Protein AF-A0A9P8EVG6-F1 (afdb_monomer)

Sequence (106 aa):
MTFIFTSYFERFPDFDHQPRQSIRIEFNRLAKAQNELDVKPRNTVDECRKILRYTHVNLVDLMDARRDENTKVKKFKTYKELRDYSHKTKKFYPLDDAKGELSRSL

Structure (mmCIF, N/CA/C/O backbone):
data_AF-A0A9P8EVG6-F1
#
_entry.id   AF-A0A9P8EVG6-F1
#
loop_
_atom_site.group_PDB
_atom_site.id
_atom_site.type_symbol
_atom_site.label_atom_id
_atom_site.label_alt_id
_atom_site.label_comp_id
_atom_site.label_asym_id
_atom_site.label_entity_id
_atom_site.label_seq_id
_atom_site.pdbx_PDB_ins_code
_atom_site.Cartn_x
_atom_site.Cartn_y
_atom_site.Cartn_z
_atom_site.occupancy
_atom_site.B_iso_or_equiv
_atom_site.auth_seq_id
_atom_site.auth_comp_id
_atom_site.auth_asym_id
_atom_site.auth_atom_id
_atom_site.pdbx_PDB_model_num
ATOM 1 N N . MET A 1 1 ? -28.605 -17.394 -15.044 1.00 42.22 1 MET A N 1
ATOM 2 C CA . MET A 1 1 ? -27.667 -17.795 -16.116 1.00 42.22 1 MET A CA 1
ATOM 3 C C . MET A 1 1 ? -26.266 -17.751 -15.539 1.00 42.22 1 MET A C 1
ATOM 5 O O . MET A 1 1 ? -25.822 -16.682 -15.146 1.00 42.22 1 MET A O 1
ATOM 9 N N . THR A 1 2 ? -25.624 -18.903 -15.383 1.00 48.09 2 THR A N 1
ATOM 10 C CA . THR A 1 2 ? -24.260 -19.022 -14.852 1.00 48.09 2 THR A CA 1
ATOM 11 C C . THR A 1 2 ? -23.286 -18.816 -16.008 1.00 48.09 2 THR A C 1
ATOM 13 O O . THR A 1 2 ? -23.265 -19.617 -16.939 1.00 48.09 2 THR A O 1
ATOM 16 N N . PHE A 1 3 ? -22.519 -17.726 -15.991 1.00 53.97 3 PHE A N 1
ATOM 17 C CA . PHE A 1 3 ? -21.437 -17.522 -16.953 1.00 53.97 3 PHE A CA 1
ATOM 18 C C . PHE A 1 3 ? -20.284 -18.454 -16.572 1.00 53.97 3 PHE A C 1
ATOM 20 O O . PHE A 1 3 ? -19.632 -18.254 -15.549 1.00 53.97 3 PHE A O 1
ATOM 27 N N . ILE A 1 4 ? -20.067 -19.509 -17.360 1.00 53.84 4 ILE A N 1
ATOM 28 C CA . ILE A 1 4 ? -18.866 -20.336 -17.236 1.00 53.84 4 ILE A CA 1
ATOM 29 C C . ILE A 1 4 ? -17.746 -19.572 -17.928 1.00 53.84 4 ILE A C 1
ATOM 31 O O . ILE A 1 4 ? -17.684 -19.523 -19.154 1.00 53.84 4 ILE A O 1
ATOM 35 N N . PHE A 1 5 ? -16.888 -18.952 -17.126 1.00 55.09 5 PHE A N 1
ATOM 36 C CA . PHE A 1 5 ? -15.671 -18.339 -17.628 1.00 55.09 5 PHE A CA 1
ATOM 37 C C . PHE A 1 5 ? -14.670 -19.438 -17.985 1.00 55.09 5 PHE A C 1
ATOM 39 O O . PHE A 1 5 ? -14.315 -20.266 -17.145 1.00 55.09 5 PHE A O 1
ATOM 46 N N . THR A 1 6 ? -14.222 -19.451 -19.237 1.00 66.06 6 THR A N 1
ATOM 47 C CA . THR A 1 6 ? -13.256 -20.431 -19.754 1.00 66.06 6 THR A CA 1
ATOM 48 C C . THR A 1 6 ? -11.835 -20.156 -19.260 1.00 66.06 6 THR A C 1
ATOM 50 O O . THR A 1 6 ? -10.970 -21.030 -19.291 1.00 66.06 6 THR A O 1
ATOM 53 N N . SER A 1 7 ? -11.599 -18.945 -18.750 1.00 67.25 7 SER A N 1
ATOM 54 C CA . SER A 1 7 ? -10.319 -18.477 -18.232 1.00 67.25 7 SER A CA 1
ATOM 55 C C . SER A 1 7 ? -10.530 -17.564 -17.025 1.00 67.25 7 SER A C 1
ATOM 57 O O . SER A 1 7 ? -11.449 -16.748 -16.991 1.00 67.25 7 SER A O 1
ATOM 59 N N . TYR A 1 8 ? -9.639 -17.660 -16.032 1.00 73.25 8 TYR A N 1
ATOM 60 C CA . TYR A 1 8 ? -9.639 -16.799 -14.841 1.00 73.25 8 TYR A CA 1
ATOM 61 C C . TYR A 1 8 ? -9.709 -15.302 -15.192 1.00 73.25 8 TYR A C 1
ATOM 63 O O . TYR A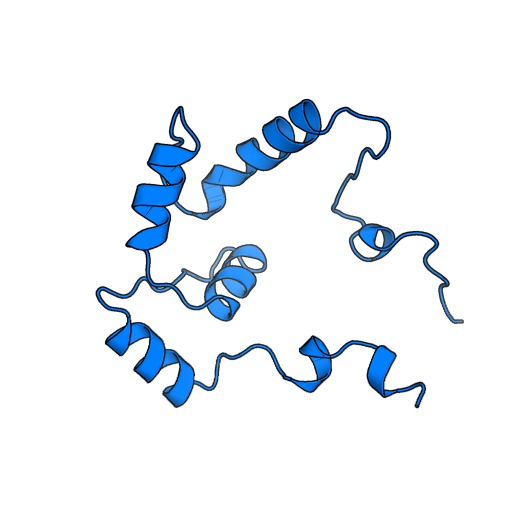 1 8 ? -10.392 -14.543 -14.506 1.00 73.25 8 TYR A O 1
ATOM 71 N N . PHE A 1 9 ? -9.044 -14.896 -16.277 1.00 68.94 9 PHE A N 1
ATOM 72 C CA . PHE A 1 9 ? -8.916 -13.497 -16.681 1.00 68.94 9 PHE A CA 1
ATOM 73 C C . PHE A 1 9 ? -10.184 -12.903 -17.301 1.00 68.94 9 PHE A C 1
ATOM 75 O O . PHE A 1 9 ? -10.326 -11.688 -17.300 1.00 68.94 9 PHE A O 1
ATOM 82 N N . GLU A 1 10 ? -11.145 -13.718 -17.743 1.00 69.94 10 GLU A N 1
ATOM 83 C CA . GLU A 1 10 ? -12.426 -13.213 -18.270 1.00 69.94 10 GLU A CA 1
ATOM 84 C C . GLU A 1 10 ? -13.283 -12.524 -17.192 1.00 69.94 10 GLU A C 1
ATOM 86 O O . GLU A 1 10 ? -14.191 -11.761 -17.508 1.00 69.94 10 GLU A O 1
ATOM 91 N N . ARG A 1 11 ? -12.963 -12.740 -15.909 1.00 74.75 11 ARG A N 1
ATOM 92 C CA . ARG A 1 11 ? -13.562 -12.014 -14.777 1.00 74.75 11 ARG A CA 1
ATOM 93 C C . ARG A 1 11 ? -13.100 -10.558 -14.676 1.00 74.75 11 ARG A C 1
ATOM 95 O O . ARG A 1 11 ? -13.667 -9.797 -13.899 1.00 74.75 11 ARG A O 1
ATOM 102 N N . PHE A 1 12 ? -12.068 -10.184 -15.427 1.00 71.25 12 PHE A N 1
ATOM 103 C CA . PHE A 1 12 ? -11.455 -8.862 -15.414 1.00 71.25 12 PHE A CA 1
ATOM 104 C C . PHE A 1 12 ? -11.411 -8.338 -16.854 1.00 71.25 12 PHE A C 1
ATOM 106 O O . PHE A 1 12 ? -10.355 -8.377 -17.479 1.00 71.25 12 PHE A O 1
ATOM 113 N N . PRO A 1 13 ? -12.547 -7.886 -17.413 1.00 67.19 13 PRO A N 1
ATOM 114 C CA . PRO A 1 13 ? -12.642 -7.512 -18.827 1.00 67.19 13 PRO A CA 1
ATOM 115 C C . PRO A 1 13 ? -11.714 -6.350 -19.211 1.00 67.19 13 PRO A C 1
ATOM 117 O O . PRO A 1 13 ? -11.262 -6.283 -20.349 1.00 67.19 13 PRO A O 1
ATOM 120 N N . ASP A 1 14 ? -11.368 -5.488 -18.254 1.00 69.44 14 ASP A N 1
ATOM 121 C CA . ASP A 1 14 ? -10.412 -4.391 -18.452 1.00 69.44 14 ASP A CA 1
ATOM 122 C C . ASP A 1 14 ? -8.948 -4.873 -18.507 1.00 69.44 14 ASP A C 1
ATOM 124 O O . ASP A 1 14 ? -8.037 -4.122 -18.861 1.00 69.44 14 ASP A O 1
ATOM 128 N N . PHE A 1 15 ? -8.691 -6.133 -18.145 1.00 68.94 15 PHE A N 1
ATOM 129 C CA . PHE A 1 15 ? -7.369 -6.738 -18.190 1.00 68.94 15 PHE A CA 1
ATOM 130 C C . PHE A 1 15 ? -7.148 -7.440 -19.536 1.00 68.94 15 PHE A C 1
ATOM 132 O O . PHE A 1 15 ? -7.433 -8.627 -19.689 1.00 68.94 15 PHE A O 1
ATOM 139 N N . ASP A 1 16 ? -6.586 -6.707 -20.505 1.00 70.50 16 ASP A N 1
ATOM 140 C CA . ASP A 1 16 ? -6.147 -7.268 -21.794 1.00 70.50 16 ASP A CA 1
ATOM 141 C C . ASP A 1 16 ? -4.961 -8.226 -21.583 1.00 70.50 16 ASP A C 1
ATOM 143 O O . ASP A 1 16 ? -3.794 -7.822 -21.512 1.00 70.50 16 ASP A O 1
ATOM 147 N N . HIS A 1 17 ? -5.284 -9.502 -21.384 1.00 69.94 17 HIS A N 1
ATOM 148 C CA . HIS A 1 17 ? -4.330 -10.588 -21.221 1.00 69.94 17 HIS A CA 1
ATOM 149 C C . HIS A 1 17 ? -4.000 -11.195 -22.580 1.00 69.94 17 HIS A C 1
ATOM 151 O O . HIS A 1 17 ? -4.889 -11.696 -23.270 1.00 69.94 17 HIS A O 1
ATOM 157 N N . GLN A 1 18 ? -2.714 -11.232 -22.938 1.00 74.50 18 GLN A N 1
ATOM 158 C CA . GLN A 1 18 ? -2.269 -11.760 -24.222 1.00 74.50 18 GLN A CA 1
ATOM 159 C C . GLN A 1 18 ? -1.507 -13.077 -23.990 1.00 74.50 18 GLN A C 1
ATOM 161 O O . GLN A 1 18 ? -0.277 -13.112 -24.032 1.00 74.50 18 GLN A O 1
ATOM 166 N N . PRO A 1 19 ? -2.215 -14.213 -23.798 1.00 69.44 19 PRO A N 1
ATOM 167 C CA . PRO A 1 19 ? -1.624 -15.488 -23.364 1.00 69.44 19 PRO A CA 1
ATOM 168 C C . PRO A 1 19 ? -0.613 -16.084 -24.352 1.00 69.44 19 PRO A C 1
ATOM 170 O O . PRO A 1 19 ? 0.112 -17.017 -24.019 1.00 69.44 19 PRO A O 1
ATOM 173 N N . ARG A 1 20 ? -0.588 -15.580 -25.590 1.00 78.44 20 ARG A N 1
ATOM 174 C CA . ARG A 1 20 ? 0.335 -16.009 -26.650 1.00 78.44 20 ARG A CA 1
ATOM 175 C C . ARG A 1 20 ? 1.631 -15.203 -26.681 1.00 78.44 20 ARG A C 1
ATOM 177 O O . ARG A 1 20 ? 2.526 -15.537 -27.453 1.00 78.44 20 ARG A O 1
ATOM 184 N N . GLN A 1 21 ? 1.732 -14.133 -25.897 1.00 77.69 21 GLN A N 1
ATOM 185 C CA . GLN A 1 21 ? 2.941 -13.328 -25.837 1.00 77.69 21 GLN A CA 1
ATOM 186 C C . GLN A 1 21 ? 3.930 -13.881 -24.820 1.00 77.69 21 GLN A C 1
ATOM 188 O O . GLN A 1 21 ? 3.574 -14.535 -23.842 1.00 77.69 21 GLN A O 1
ATOM 193 N N . SER A 1 22 ? 5.215 -13.617 -25.060 1.00 79.81 22 SER A N 1
ATOM 194 C CA . SER A 1 22 ? 6.250 -14.027 -24.116 1.00 79.81 22 SER A CA 1
ATOM 195 C C . SER A 1 22 ? 6.077 -13.310 -22.774 1.00 79.81 22 SER A C 1
ATOM 197 O O . SER A 1 22 ? 5.767 -12.117 -22.727 1.00 79.81 22 SER A O 1
ATOM 199 N N . ILE A 1 23 ? 6.404 -14.014 -21.689 1.00 74.19 23 ILE A N 1
ATOM 200 C CA . ILE A 1 23 ? 6.397 -13.487 -20.315 1.00 74.19 23 ILE A CA 1
ATOM 201 C C . ILE A 1 23 ? 7.167 -12.161 -20.201 1.00 74.19 23 ILE A C 1
ATOM 203 O O . ILE A 1 23 ? 6.770 -11.284 -19.441 1.00 74.19 23 ILE A O 1
ATOM 207 N N . ARG A 1 24 ? 8.245 -11.971 -20.977 1.00 70.38 24 ARG A N 1
ATOM 208 C CA . ARG A 1 24 ? 9.013 -10.714 -20.995 1.00 70.38 24 ARG A CA 1
ATOM 209 C C . ARG A 1 24 ? 8.205 -9.523 -21.509 1.00 70.38 24 ARG A C 1
ATOM 211 O O . ARG A 1 24 ? 8.353 -8.429 -20.972 1.00 70.38 24 ARG A O 1
ATOM 218 N N . ILE A 1 25 ? 7.380 -9.714 -22.537 1.00 71.56 25 ILE A N 1
ATOM 219 C CA . ILE A 1 25 ? 6.563 -8.626 -23.088 1.00 71.56 25 ILE A CA 1
ATOM 220 C C . ILE A 1 25 ? 5.434 -8.276 -22.119 1.00 71.56 25 ILE A C 1
ATOM 222 O O . ILE A 1 25 ? 5.255 -7.098 -21.813 1.00 71.56 25 ILE A O 1
ATOM 226 N N . GLU A 1 26 ? 4.767 -9.278 -21.545 1.00 75.06 26 GLU A N 1
ATOM 227 C CA . GLU A 1 26 ? 3.758 -9.052 -20.502 1.00 75.06 26 GLU A CA 1
ATOM 228 C C . GLU A 1 26 ? 4.354 -8.355 -19.273 1.00 75.06 26 GLU A C 1
ATOM 230 O O . GLU A 1 26 ? 3.782 -7.399 -18.755 1.00 75.06 26 GLU A O 1
ATOM 235 N N . PHE A 1 27 ? 5.560 -8.745 -18.851 1.00 73.94 27 PHE A N 1
ATOM 236 C CA . PHE A 1 27 ? 6.260 -8.087 -17.750 1.00 73.94 27 PHE A CA 1
ATOM 237 C C . PHE A 1 27 ? 6.553 -6.608 -18.048 1.00 73.94 27 PHE A C 1
ATOM 239 O O . PHE A 1 27 ? 6.317 -5.750 -17.201 1.00 73.94 27 PHE A O 1
ATOM 246 N N . ASN A 1 28 ? 7.006 -6.285 -19.263 1.00 68.50 28 ASN A N 1
ATOM 247 C CA . ASN A 1 28 ? 7.240 -4.901 -19.683 1.00 68.50 28 ASN A CA 1
ATOM 248 C C . ASN A 1 28 ? 5.940 -4.088 -19.784 1.00 68.50 28 ASN A C 1
ATOM 250 O O . ASN A 1 28 ? 5.937 -2.895 -19.476 1.00 68.50 28 ASN A O 1
ATOM 254 N N . ARG A 1 29 ? 4.830 -4.717 -20.192 1.00 70.19 29 ARG A N 1
ATOM 255 C CA . ARG A 1 29 ? 3.500 -4.093 -20.201 1.00 70.19 29 ARG A CA 1
ATOM 256 C C . ARG A 1 29 ? 3.056 -3.754 -18.780 1.00 70.19 29 ARG A C 1
ATOM 258 O O . ARG A 1 29 ? 2.688 -2.613 -18.520 1.00 70.19 29 ARG A O 1
ATOM 265 N N . LEU A 1 30 ? 3.166 -4.707 -17.854 1.00 65.88 30 LEU A N 1
ATOM 266 C CA . LEU A 1 30 ? 2.824 -4.515 -16.442 1.00 65.88 30 LEU A CA 1
ATOM 267 C C . LEU A 1 30 ? 3.734 -3.489 -15.754 1.00 65.88 30 LEU A C 1
ATOM 269 O O . LEU A 1 30 ? 3.271 -2.727 -14.909 1.00 65.88 30 LEU A O 1
ATOM 273 N N . ALA A 1 31 ? 5.007 -3.403 -16.147 1.00 64.56 31 ALA A N 1
ATOM 274 C CA . ALA A 1 31 ? 5.932 -2.399 -15.628 1.00 64.56 31 ALA A CA 1
ATOM 275 C C . ALA A 1 31 ? 5.480 -0.953 -15.918 1.00 64.56 31 ALA A C 1
ATOM 277 O O . ALA A 1 31 ? 5.812 -0.057 -15.146 1.00 64.56 31 ALA A O 1
ATOM 278 N N . LYS A 1 32 ? 4.667 -0.706 -16.959 1.00 62.75 32 LYS A N 1
ATOM 279 C CA . LYS A 1 32 ? 4.092 0.627 -17.229 1.00 62.75 32 LYS A CA 1
ATOM 280 C C . LYS A 1 32 ? 3.055 1.075 -16.189 1.00 62.75 32 LYS A C 1
ATOM 282 O O . LYS A 1 32 ? 2.815 2.271 -16.074 1.00 62.75 32 LYS A O 1
ATOM 287 N N . ALA A 1 33 ? 2.496 0.163 -15.389 1.00 60.44 33 ALA A N 1
ATOM 288 C CA . ALA A 1 33 ? 1.573 0.495 -14.297 1.00 60.44 33 ALA A CA 1
ATOM 289 C C . ALA A 1 33 ? 2.278 1.056 -13.039 1.00 60.44 33 ALA A C 1
ATOM 291 O O . ALA A 1 33 ? 1.632 1.346 -12.036 1.00 60.44 33 ALA A O 1
ATOM 292 N N . GLN A 1 34 ? 3.606 1.240 -13.072 1.00 55.75 34 GLN A N 1
ATOM 293 C CA . GLN A 1 34 ? 4.414 1.741 -11.948 1.00 55.75 34 GLN A CA 1
ATOM 294 C C . GLN A 1 34 ? 3.998 3.123 -11.406 1.00 55.75 34 GLN A C 1
ATOM 296 O O . GLN A 1 34 ? 4.357 3.449 -10.273 1.00 55.75 34 GLN A O 1
ATOM 301 N N . ASN A 1 35 ? 3.219 3.909 -12.156 1.00 55.38 35 ASN A N 1
ATOM 302 C CA . ASN A 1 35 ? 2.750 5.232 -11.727 1.00 55.38 35 ASN A CA 1
ATOM 303 C C . ASN A 1 35 ? 1.837 5.197 -10.487 1.00 55.38 35 ASN A C 1
ATOM 305 O O . ASN A 1 35 ? 1.726 6.199 -9.789 1.00 55.38 35 ASN A O 1
ATOM 309 N N . GLU A 1 36 ? 1.234 4.054 -10.162 1.00 58.69 36 GLU A N 1
ATOM 310 C CA . GLU A 1 36 ? 0.277 3.928 -9.052 1.00 58.69 36 GLU A CA 1
ATOM 311 C C . GLU A 1 36 ? 0.914 4.011 -7.649 1.00 58.69 36 GLU A C 1
ATOM 313 O O . GLU A 1 36 ? 0.211 4.201 -6.660 1.00 58.69 36 GLU A O 1
ATOM 318 N N . LEU A 1 37 ? 2.239 3.850 -7.525 1.00 56.12 37 LEU A N 1
ATOM 319 C CA . LEU A 1 37 ? 2.910 3.736 -6.219 1.00 56.12 37 LEU A CA 1
ATOM 320 C C . LEU A 1 37 ? 3.779 4.937 -5.825 1.00 56.12 37 LEU A C 1
ATOM 322 O O . LEU A 1 37 ? 4.299 4.957 -4.700 1.00 56.12 37 LEU A O 1
ATOM 326 N N . ASP A 1 38 ? 3.956 5.910 -6.724 1.00 61.84 38 ASP A N 1
ATOM 327 C CA . ASP A 1 38 ? 4.947 6.988 -6.582 1.00 61.84 38 ASP A CA 1
ATOM 328 C C . ASP A 1 38 ? 6.329 6.431 -6.168 1.00 61.84 38 ASP A C 1
ATOM 330 O O . ASP A 1 38 ? 6.985 6.867 -5.219 1.00 61.84 38 ASP A O 1
ATOM 334 N N . VAL A 1 39 ? 6.744 5.348 -6.832 1.00 57.06 39 VAL A N 1
ATOM 335 C CA . VAL A 1 39 ? 8.058 4.726 -6.649 1.00 57.06 39 VAL A CA 1
ATOM 336 C C . VAL A 1 39 ? 8.808 4.857 -7.961 1.00 57.06 39 VAL A C 1
ATOM 338 O O . VAL A 1 39 ? 8.381 4.319 -8.979 1.00 57.06 39 VAL A O 1
ATOM 341 N N . LYS A 1 40 ? 9.950 5.554 -7.934 1.00 60.97 40 LYS A N 1
ATOM 342 C CA . LYS A 1 40 ? 10.819 5.701 -9.107 1.00 60.97 40 LYS A CA 1
ATOM 343 C C . LYS A 1 40 ? 11.146 4.313 -9.697 1.00 60.97 40 LYS A C 1
ATOM 345 O O . LYS A 1 40 ? 11.651 3.473 -8.939 1.00 60.97 40 LYS A O 1
ATOM 350 N N . PRO A 1 41 ? 10.915 4.084 -11.007 1.00 56.22 41 PRO A N 1
ATOM 351 C CA . PRO A 1 41 ? 11.311 2.859 -11.694 1.00 56.22 41 PRO A CA 1
ATOM 352 C C . PRO A 1 41 ? 12.783 2.559 -11.433 1.00 56.22 41 PRO A C 1
ATOM 354 O O . PRO A 1 41 ? 13.624 3.463 -11.474 1.00 56.22 41 PRO A O 1
ATOM 357 N N . ARG A 1 42 ? 13.096 1.299 -11.137 1.00 62.72 42 ARG A N 1
ATOM 358 C CA . ARG A 1 42 ? 14.467 0.852 -10.887 1.00 62.72 42 ARG A CA 1
ATOM 359 C C . ARG A 1 42 ? 14.910 -0.144 -11.935 1.00 62.72 42 ARG A C 1
ATOM 361 O O . ARG A 1 42 ? 14.100 -0.888 -12.480 1.00 62.72 42 ARG A O 1
ATOM 368 N N . ASN A 1 43 ? 16.208 -0.138 -12.205 1.00 69.94 43 ASN A N 1
ATOM 369 C CA . ASN A 1 43 ? 16.773 -0.813 -13.368 1.00 69.94 43 ASN A CA 1
ATOM 370 C C . ASN A 1 43 ? 16.971 -2.316 -13.126 1.00 69.94 43 ASN A C 1
ATOM 372 O O . ASN A 1 43 ? 17.249 -3.054 -14.068 1.00 69.94 43 ASN A O 1
ATOM 376 N N . THR A 1 44 ? 16.828 -2.784 -11.876 1.00 80.50 44 THR A N 1
ATOM 377 C CA . THR A 1 44 ? 16.992 -4.198 -11.521 1.00 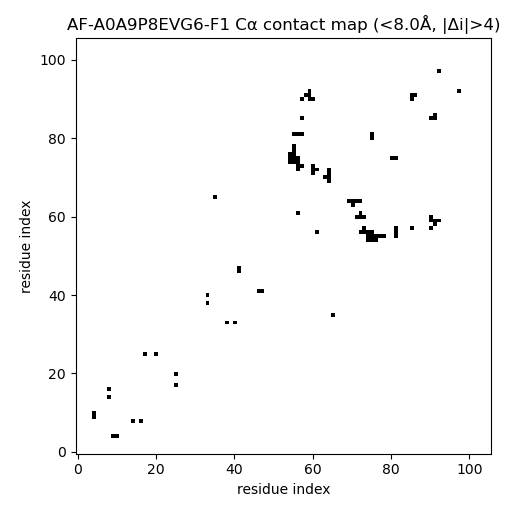80.50 44 THR A CA 1
ATOM 378 C C . THR A 1 44 ? 15.955 -4.687 -10.507 1.00 80.50 44 THR A C 1
A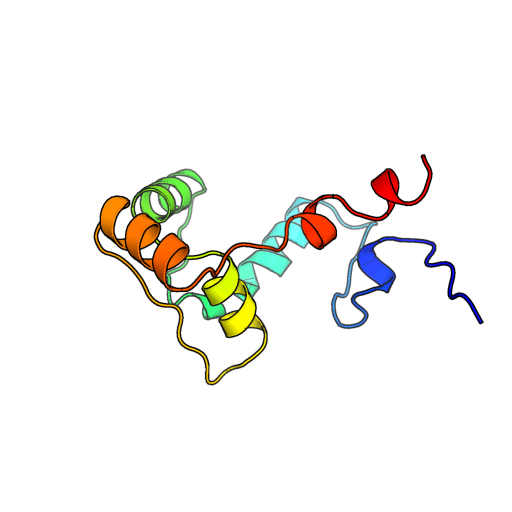TOM 380 O O . THR A 1 44 ? 15.463 -3.950 -9.649 1.00 80.50 44 THR A O 1
ATOM 383 N N . VAL A 1 45 ? 15.659 -5.988 -10.573 1.00 82.12 45 VAL A N 1
ATOM 384 C CA . VAL A 1 45 ? 14.773 -6.682 -9.622 1.00 82.12 45 VAL A CA 1
ATOM 385 C C . VAL A 1 45 ? 15.316 -6.607 -8.191 1.00 82.12 45 VAL A C 1
ATOM 387 O O . VAL A 1 45 ? 14.536 -6.498 -7.244 1.00 82.12 45 VAL A O 1
ATOM 390 N N . ASP A 1 46 ? 16.637 -6.626 -8.017 1.00 83.81 46 ASP A N 1
ATOM 391 C CA . ASP A 1 46 ? 17.268 -6.572 -6.696 1.00 83.81 46 ASP A CA 1
ATOM 392 C C . ASP A 1 46 ? 17.080 -5.214 -6.020 1.00 83.81 46 ASP A C 1
ATOM 394 O O . ASP A 1 46 ? 16.786 -5.149 -4.822 1.00 83.81 46 ASP A O 1
ATOM 398 N N . GLU A 1 47 ? 17.157 -4.128 -6.789 1.00 81.25 47 GLU A N 1
ATOM 399 C CA . GLU A 1 47 ? 16.858 -2.790 -6.289 1.00 81.25 47 GLU A CA 1
ATOM 400 C C . GLU A 1 47 ? 15.386 -2.654 -5.870 1.00 81.25 47 GLU A C 1
ATOM 402 O O . GLU A 1 47 ? 15.101 -2.123 -4.791 1.00 81.25 47 GLU A O 1
ATOM 407 N N . CYS A 1 48 ? 14.451 -3.188 -6.664 1.00 80.62 48 CYS A N 1
ATOM 408 C CA . CYS A 1 48 ? 13.033 -3.247 -6.301 1.00 80.62 48 CYS A CA 1
ATOM 409 C C . CYS A 1 48 ? 12.819 -4.052 -5.015 1.00 80.62 48 CYS A C 1
ATOM 411 O O . CYS A 1 48 ? 12.157 -3.582 -4.087 1.00 80.62 48 CYS A O 1
ATOM 413 N N . ARG A 1 49 ? 13.432 -5.241 -4.915 1.00 83.88 49 ARG A N 1
ATOM 414 C CA . ARG A 1 49 ? 13.331 -6.102 -3.730 1.00 83.88 49 ARG A CA 1
ATOM 415 C C . ARG A 1 49 ? 13.834 -5.377 -2.484 1.00 83.88 49 ARG A C 1
ATOM 417 O O . ARG A 1 49 ? 13.219 -5.499 -1.429 1.00 83.88 49 ARG A O 1
ATOM 424 N N . LYS A 1 50 ? 14.918 -4.601 -2.597 1.00 86.81 50 LYS A N 1
ATOM 425 C CA . LYS A 1 50 ? 15.458 -3.813 -1.483 1.00 86.81 50 LYS A CA 1
ATOM 426 C C . LYS A 1 50 ? 14.452 -2.775 -0.985 1.00 86.81 50 LYS A C 1
ATOM 428 O O . LYS A 1 50 ? 14.250 -2.706 0.217 1.00 86.81 50 LYS A O 1
ATOM 433 N N . ILE A 1 51 ? 13.780 -2.023 -1.860 1.00 85.25 51 ILE A N 1
ATOM 434 C CA . ILE A 1 51 ? 12.747 -1.057 -1.431 1.00 85.25 51 ILE A CA 1
ATOM 435 C C . ILE A 1 51 ? 11.560 -1.760 -0.783 1.00 85.25 51 ILE A C 1
ATOM 437 O O . ILE A 1 51 ? 11.106 -1.350 0.287 1.00 85.25 51 ILE A O 1
ATOM 441 N N . LEU A 1 52 ? 11.042 -2.799 -1.445 1.00 84.88 52 LEU A N 1
ATOM 442 C CA . LEU A 1 52 ? 9.828 -3.484 -1.008 1.00 84.88 52 LEU A CA 1
ATOM 443 C C . LEU A 1 52 ? 10.013 -4.091 0.383 1.00 84.88 52 LEU A C 1
ATOM 445 O O . LEU A 1 52 ? 9.107 -4.000 1.202 1.00 84.88 52 LEU A O 1
ATOM 449 N N . ARG A 1 53 ? 11.213 -4.604 0.697 1.00 84.44 53 ARG A N 1
ATOM 450 C CA . ARG A 1 53 ? 11.554 -5.094 2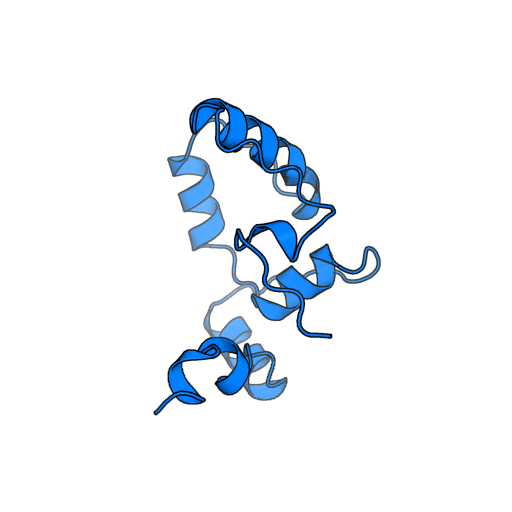.044 1.00 84.44 53 ARG A CA 1
ATOM 451 C C . ARG A 1 53 ? 11.371 -4.049 3.149 1.00 84.44 53 ARG A C 1
ATOM 453 O O . ARG A 1 53 ? 11.102 -4.436 4.278 1.00 84.44 53 ARG A O 1
ATOM 460 N N . TYR A 1 54 ? 11.535 -2.760 2.851 1.00 84.62 54 TYR A N 1
ATOM 461 C CA . TYR A 1 54 ? 11.418 -1.675 3.836 1.00 84.62 54 TYR A CA 1
ATOM 462 C C . TYR A 1 54 ? 10.104 -0.892 3.722 1.00 84.62 54 TYR A C 1
ATOM 464 O O . TYR A 1 54 ? 9.884 0.058 4.472 1.00 84.62 54 TYR A O 1
ATOM 472 N N . THR A 1 55 ? 9.227 -1.277 2.795 1.00 89.19 55 THR A N 1
ATOM 473 C CA . THR A 1 55 ? 7.939 -0.622 2.579 1.00 89.19 55 THR A CA 1
ATOM 474 C C . THR A 1 55 ? 6.861 -1.385 3.332 1.00 89.19 55 THR A C 1
ATOM 476 O O . THR A 1 55 ? 6.450 -2.466 2.922 1.00 89.19 55 THR A O 1
ATOM 479 N N . HIS A 1 56 ? 6.385 -0.818 4.438 1.00 94.81 56 HIS A N 1
ATOM 480 C CA . HIS A 1 56 ? 5.310 -1.414 5.226 1.00 94.81 56 HIS A CA 1
ATOM 481 C C . HIS A 1 56 ? 3.984 -0.768 4.821 1.00 94.81 56 HIS A C 1
ATOM 483 O O . HIS A 1 56 ? 3.740 0.395 5.133 1.00 94.81 56 HIS A O 1
ATOM 489 N N . VAL A 1 57 ? 3.134 -1.509 4.117 1.00 94.31 57 VAL A N 1
ATOM 490 C CA . VAL A 1 57 ? 1.789 -1.081 3.700 1.00 94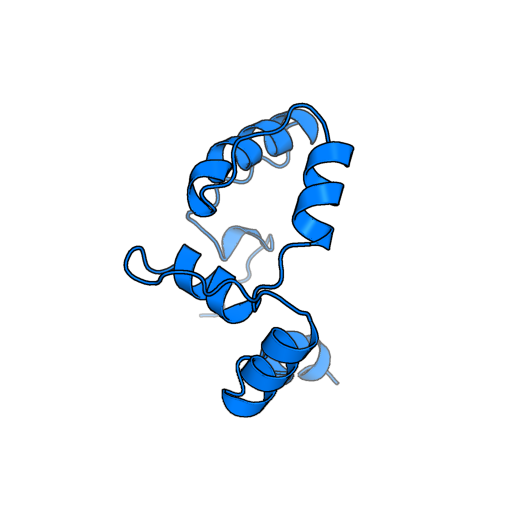.31 57 VAL A CA 1
ATOM 491 C C . VAL A 1 57 ? 0.802 -2.214 3.946 1.00 94.31 57 VAL A C 1
ATOM 493 O O . VAL A 1 57 ? 1.182 -3.386 3.926 1.00 94.31 57 VAL A O 1
ATOM 496 N N . ASN A 1 58 ? -0.463 -1.879 4.192 1.00 94.31 58 ASN A N 1
ATOM 497 C CA . ASN A 1 58 ? -1.517 -2.883 4.248 1.00 94.31 58 ASN A CA 1
ATOM 498 C C . ASN A 1 58 ? -1.970 -3.225 2.817 1.00 94.31 58 ASN A C 1
ATOM 500 O O . ASN A 1 58 ? -2.156 -2.334 1.991 1.00 94.31 58 ASN A O 1
ATOM 504 N N . L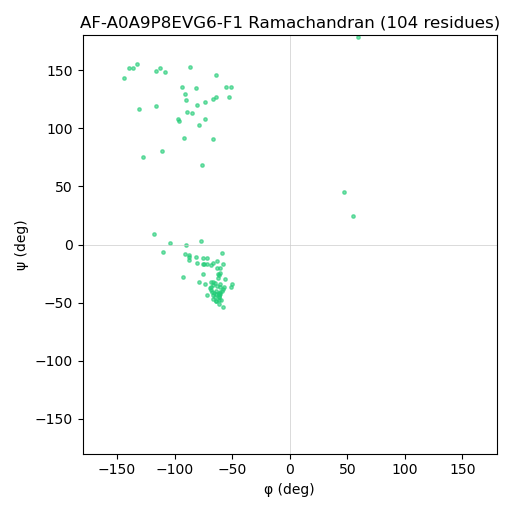EU A 1 59 ? -2.125 -4.518 2.520 1.00 90.38 59 LEU A N 1
ATOM 505 C CA . LEU A 1 59 ? -2.478 -4.978 1.174 1.00 90.38 59 LEU A CA 1
ATOM 506 C C . LEU A 1 59 ? -3.906 -4.597 0.768 1.00 90.38 59 LEU A C 1
ATOM 508 O O . LEU A 1 59 ? -4.130 -4.330 -0.405 1.00 90.38 59 LEU A O 1
ATOM 512 N N . VAL A 1 60 ? -4.855 -4.533 1.707 1.00 89.94 60 VAL A N 1
ATOM 513 C CA . VAL A 1 60 ? -6.232 -4.102 1.415 1.00 89.94 60 VAL A CA 1
ATOM 514 C C . VAL A 1 60 ? -6.237 -2.626 1.022 1.00 89.94 60 VAL A C 1
ATOM 516 O O . VAL A 1 60 ? -6.757 -2.293 -0.035 1.00 89.94 60 VAL A O 1
ATOM 519 N N . ASP A 1 61 ? -5.544 -1.770 1.783 1.00 91.00 61 ASP A N 1
ATOM 520 C CA . ASP A 1 61 ? -5.394 -0.343 1.444 1.00 91.00 61 ASP A CA 1
ATOM 521 C C . ASP A 1 61 ? -4.751 -0.138 0.066 1.00 91.00 61 ASP A C 1
ATOM 523 O O . ASP A 1 61 ? -5.119 0.773 -0.674 1.00 91.00 61 ASP A O 1
ATOM 527 N N . LEU A 1 62 ? -3.775 -0.983 -0.278 1.00 90.06 62 LEU A N 1
ATOM 528 C CA . LEU A 1 62 ? -3.128 -0.944 -1.584 1.00 90.06 62 LEU A CA 1
ATOM 529 C C . LEU A 1 62 ? -4.102 -1.308 -2.713 1.00 90.06 62 LEU A C 1
ATOM 531 O O . LEU A 1 62 ? -4.079 -0.672 -3.762 1.00 90.06 62 LEU A O 1
ATOM 535 N N . MET A 1 63 ? -4.952 -2.314 -2.508 1.00 87.44 63 MET A N 1
ATOM 536 C CA . MET A 1 63 ? -5.965 -2.704 -3.491 1.00 87.44 63 MET A CA 1
ATOM 537 C C . MET A 1 63 ? -7.068 -1.652 -3.629 1.00 87.44 63 MET A C 1
ATOM 539 O O . MET A 1 63 ? -7.514 -1.400 -4.746 1.00 87.44 63 MET A O 1
ATOM 543 N N . ASP A 1 64 ? -7.476 -1.018 -2.529 1.00 87.50 64 ASP A N 1
ATOM 544 C CA . ASP A 1 64 ? -8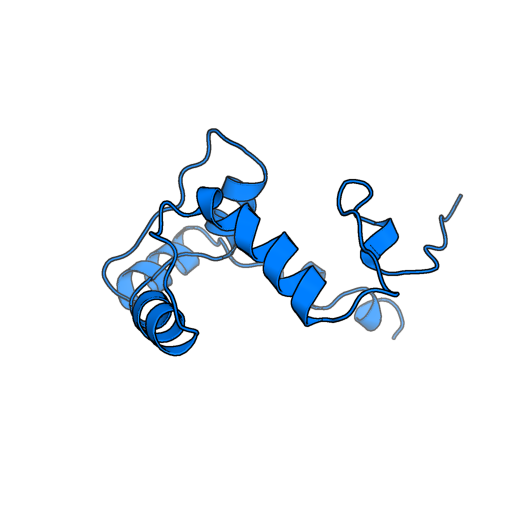.477 0.052 -2.538 1.00 87.50 64 ASP A CA 1
ATOM 545 C C . ASP A 1 64 ? -7.966 1.276 -3.311 1.00 87.50 64 ASP A C 1
ATOM 547 O O . ASP A 1 64 ? -8.654 1.775 -4.196 1.00 87.50 64 ASP A O 1
ATOM 551 N N . ALA A 1 65 ? -6.718 1.694 -3.075 1.00 87.00 65 ALA A N 1
ATOM 552 C CA . ALA A 1 65 ? -6.083 2.796 -3.804 1.00 87.00 65 ALA A CA 1
ATOM 553 C C . ALA A 1 65 ? -5.917 2.536 -5.311 1.00 87.00 65 ALA A C 1
ATOM 555 O O . ALA A 1 65 ? -5.854 3.472 -6.100 1.00 87.00 65 ALA A O 1
ATOM 556 N N . ARG A 1 66 ? -5.843 1.265 -5.730 1.00 84.56 66 ARG A N 1
ATOM 557 C CA . ARG A 1 66 ? -5.857 0.905 -7.158 1.00 84.56 66 ARG A CA 1
ATOM 558 C C . ARG A 1 66 ? -7.244 1.012 -7.786 1.00 84.56 66 ARG A C 1
ATOM 560 O O . ARG A 1 66 ? -7.339 1.112 -9.003 1.00 84.56 66 ARG A O 1
ATOM 567 N N . ARG A 1 67 ? -8.306 0.897 -6.986 1.00 86.00 67 ARG A N 1
ATOM 568 C CA . ARG A 1 67 ? -9.702 0.929 -7.449 1.00 86.00 67 ARG A CA 1
ATOM 569 C C . ARG A 1 67 ? -10.297 2.333 -7.405 1.00 86.00 67 ARG A C 1
ATOM 571 O O . ARG A 1 67 ? -11.204 2.613 -8.178 1.00 86.00 67 ARG A O 1
ATOM 578 N N . ASP A 1 68 ? -9.809 3.181 -6.505 1.00 83.50 68 ASP A N 1
ATOM 579 C CA . ASP A 1 68 ? -10.279 4.549 -6.304 1.00 83.50 68 ASP A CA 1
ATOM 580 C C . ASP A 1 68 ? -9.102 5.531 -6.279 1.00 83.50 68 ASP A C 1
ATOM 582 O O . ASP A 1 68 ? -8.268 5.507 -5.372 1.00 83.50 68 ASP A O 1
ATOM 586 N N . GLU A 1 69 ? -9.088 6.440 -7.254 1.00 76.44 69 GLU A N 1
ATOM 587 C CA . GLU A 1 69 ? -8.064 7.477 -7.431 1.00 76.44 69 GLU A CA 1
ATOM 588 C C . GLU A 1 69 ? -7.967 8.449 -6.238 1.00 76.44 69 GLU A C 1
ATOM 590 O O . GLU A 1 69 ? -6.937 9.098 -6.042 1.00 76.44 69 GLU A O 1
ATOM 595 N N . ASN A 1 70 ? -9.007 8.539 -5.402 1.00 82.75 70 ASN A N 1
ATOM 596 C CA . ASN A 1 70 ? -9.023 9.410 -4.223 1.00 82.75 70 ASN A CA 1
ATOM 597 C C . ASN A 1 70 ? -8.428 8.741 -2.978 1.00 82.75 70 ASN A C 1
ATOM 599 O O . ASN A 1 70 ? -8.138 9.413 -1.980 1.00 82.75 70 ASN A O 1
ATOM 603 N N . THR A 1 71 ? -8.224 7.424 -3.018 1.00 82.31 71 THR A N 1
ATOM 604 C CA . THR A 1 71 ? -7.737 6.658 -1.877 1.00 82.31 71 THR A CA 1
ATOM 605 C C . THR A 1 71 ? -6.208 6.624 -1.874 1.00 82.31 71 THR A C 1
ATOM 607 O O . THR A 1 71 ? -5.561 6.039 -2.736 1.00 82.31 71 THR A O 1
ATOM 610 N N . LYS A 1 72 ? -5.591 7.246 -0.861 1.00 84.19 72 LYS A N 1
ATOM 611 C CA . LYS A 1 72 ? -4.128 7.238 -0.684 1.00 84.19 72 LYS A CA 1
ATOM 612 C C . LYS A 1 72 ? -3.673 6.071 0.188 1.00 84.19 72 LYS A C 1
ATOM 614 O O . LYS A 1 72 ? -4.132 5.914 1.319 1.00 84.19 72 LYS A O 1
ATOM 619 N N . VAL A 1 73 ? -2.685 5.316 -0.296 1.00 89.94 73 VAL A N 1
ATOM 620 C CA . VAL A 1 73 ? -2.065 4.220 0.466 1.00 89.94 73 VAL A CA 1
ATOM 621 C C . VAL A 1 73 ? -1.307 4.765 1.674 1.00 89.94 73 VAL A C 1
ATOM 623 O O . VAL A 1 73 ? -0.394 5.587 1.546 1.00 89.94 73 VAL A O 1
ATOM 626 N N . LYS A 1 74 ? -1.629 4.253 2.863 1.00 91.88 74 LYS A N 1
ATOM 627 C CA . LYS A 1 74 ? -0.902 4.577 4.092 1.00 91.88 74 LYS A CA 1
ATOM 628 C C . LYS A 1 74 ? 0.389 3.759 4.194 1.00 91.88 74 LYS A C 1
ATOM 630 O O . LYS A 1 74 ? 0.353 2.532 4.265 1.00 91.88 74 LYS A O 1
ATOM 635 N N . LYS A 1 75 ? 1.531 4.450 4.249 1.00 93.06 75 LYS A N 1
ATOM 636 C CA . LYS A 1 75 ? 2.857 3.857 4.495 1.00 93.06 75 LYS A CA 1
ATOM 637 C C . LYS A 1 75 ? 3.182 3.918 5.992 1.00 93.06 75 LYS A C 1
ATOM 639 O O . LYS A 1 75 ? 2.972 4.947 6.632 1.00 93.06 75 LYS A O 1
ATOM 644 N N . PHE A 1 76 ? 3.697 2.824 6.541 1.00 94.69 76 PHE A N 1
ATOM 645 C CA . PHE A 1 76 ? 4.097 2.695 7.942 1.00 94.69 76 PHE A CA 1
ATOM 646 C C . PHE A 1 76 ? 5.619 2.653 8.060 1.00 94.69 76 PHE A C 1
ATOM 648 O O . PHE A 1 76 ? 6.316 2.151 7.173 1.00 94.69 76 PHE A O 1
ATOM 655 N N . LYS A 1 77 ? 6.151 3.169 9.171 1.00 92.75 77 LYS A N 1
ATOM 656 C CA . LYS A 1 77 ? 7.599 3.208 9.392 1.00 92.75 77 LYS A CA 1
ATOM 657 C C . LYS A 1 77 ? 8.128 1.847 9.834 1.00 92.75 77 LYS A C 1
ATOM 659 O O . LYS A 1 77 ? 9.258 1.491 9.508 1.00 92.75 77 LYS A O 1
ATOM 664 N N . THR A 1 78 ? 7.316 1.084 10.565 1.00 95.25 78 THR A N 1
ATOM 665 C CA . THR A 1 78 ? 7.708 -0.216 11.121 1.00 95.25 78 THR A CA 1
ATOM 666 C C . THR A 1 78 ? 6.658 -1.297 10.872 1.00 95.25 78 THR A C 1
ATOM 668 O O . THR A 1 78 ? 5.463 -1.021 10.759 1.00 95.25 78 THR A O 1
ATOM 671 N N . TYR A 1 79 ? 7.097 -2.559 10.868 1.00 93.44 79 TYR A N 1
ATOM 672 C CA . TYR A 1 79 ? 6.195 -3.713 10.833 1.00 93.44 79 TYR A CA 1
ATOM 673 C C . TYR A 1 79 ? 5.198 -3.716 12.002 1.00 93.44 79 TYR A C 1
ATOM 675 O O . TYR A 1 79 ? 4.037 -4.076 11.822 1.00 93.44 79 TYR A O 1
ATOM 683 N N . LYS A 1 80 ? 5.628 -3.280 13.194 1.00 96.31 80 LYS A N 1
ATOM 684 C CA . LYS A 1 80 ? 4.769 -3.210 14.382 1.00 96.31 80 LYS A CA 1
ATOM 685 C C . LYS A 1 80 ? 3.589 -2.261 14.162 1.00 96.31 80 LYS A C 1
ATOM 687 O O . LYS A 1 80 ? 2.454 -2.655 14.395 1.00 96.31 80 LYS A O 1
ATOM 692 N N . GLU A 1 81 ? 3.845 -1.062 13.638 1.00 96.62 81 GLU A N 1
ATOM 693 C CA . GLU A 1 81 ? 2.790 -0.093 13.311 1.00 96.62 81 GLU A CA 1
ATOM 694 C C . GLU A 1 81 ? 1.801 -0.640 12.274 1.00 96.62 81 GLU A C 1
ATOM 696 O O . GLU A 1 81 ? 0.590 -0.485 12.439 1.00 96.62 81 GLU A O 1
ATOM 701 N N . LEU A 1 82 ? 2.302 -1.312 11.230 1.00 96.31 82 LEU A N 1
ATOM 702 C CA . LEU A 1 82 ? 1.459 -1.963 10.224 1.00 96.31 82 LEU A CA 1
ATOM 703 C C . LEU A 1 82 ? 0.581 -3.059 10.848 1.00 96.31 82 LEU A C 1
ATOM 705 O O . LEU A 1 82 ? -0.615 -3.142 10.555 1.00 96.31 82 LEU A O 1
ATOM 709 N N . ARG A 1 83 ? 1.159 -3.901 11.709 1.00 95.12 83 ARG A N 1
ATOM 710 C CA . ARG A 1 83 ? 0.443 -4.976 12.403 1.00 95.12 83 ARG A CA 1
ATOM 711 C C . ARG A 1 83 ? -0.659 -4.415 13.299 1.00 95.12 83 ARG A C 1
ATOM 713 O O . ARG A 1 83 ? -1.807 -4.845 13.185 1.00 95.12 83 ARG A O 1
ATOM 720 N N . ASP A 1 84 ? -0.323 -3.450 14.150 1.00 97.25 84 ASP A N 1
ATOM 721 C CA . ASP A 1 84 ? -1.260 -2.836 15.093 1.00 97.25 84 ASP A CA 1
ATOM 722 C C . ASP A 1 84 ? -2.411 -2.150 14.345 1.00 97.25 84 ASP A C 1
ATOM 724 O O . ASP A 1 84 ? -3.579 -2.339 14.691 1.00 97.25 84 ASP A O 1
ATOM 728 N N . TYR A 1 85 ? -2.097 -1.430 13.260 1.00 96.75 85 TYR A N 1
ATOM 729 C CA . TYR A 1 85 ? -3.098 -0.855 12.366 1.00 96.75 85 TYR A CA 1
ATOM 730 C C . TYR A 1 85 ? -4.024 -1.926 11.791 1.00 96.75 85 TYR A C 1
ATOM 732 O O . TYR A 1 85 ? -5.236 -1.811 11.945 1.00 96.75 85 TYR A O 1
ATOM 740 N N . SER A 1 86 ? -3.466 -2.975 11.182 1.00 95.25 86 SER A N 1
ATOM 741 C CA . SER A 1 86 ? -4.249 -4.010 10.498 1.00 95.25 86 SER A CA 1
ATOM 742 C C . SER A 1 86 ? -5.195 -4.725 11.467 1.00 95.25 86 SER A C 1
ATOM 744 O O . SER A 1 86 ? -6.368 -4.927 11.158 1.00 95.25 86 SER A O 1
ATOM 746 N N . HIS A 1 87 ? -4.732 -5.037 12.685 1.00 94.44 87 HIS A N 1
ATOM 747 C CA . HIS A 1 87 ? -5.579 -5.644 13.718 1.00 94.44 87 HIS A CA 1
ATOM 748 C C . HIS A 1 87 ? -6.663 -4.701 14.234 1.00 94.44 87 HIS A C 1
ATO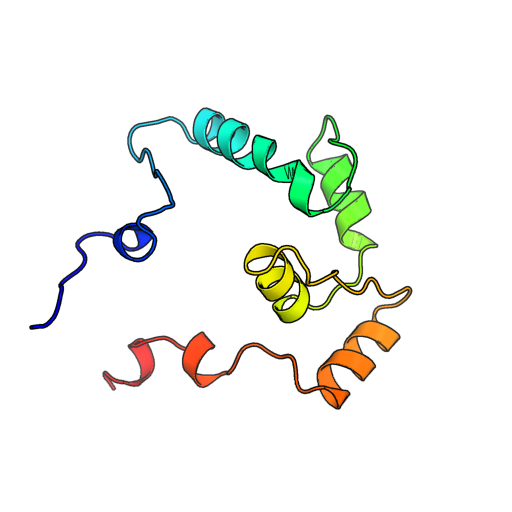M 750 O O . HIS A 1 87 ? -7.794 -5.149 14.441 1.00 94.44 87 HIS A O 1
ATOM 756 N N . LYS A 1 88 ? -6.333 -3.419 14.432 1.00 96.25 88 LYS A N 1
ATOM 757 C CA . LYS A 1 88 ? -7.276 -2.406 14.914 1.00 96.25 88 LYS A CA 1
ATOM 758 C C . LYS A 1 88 ? -8.376 -2.120 13.894 1.00 96.25 88 LYS A C 1
ATOM 760 O O . LYS A 1 88 ? -9.533 -2.008 14.278 1.00 96.25 88 LYS A O 1
ATOM 765 N N . THR A 1 89 ? -8.025 -1.998 12.616 1.00 94.31 89 THR A N 1
ATOM 766 C CA . THR A 1 89 ? -8.976 -1.673 11.542 1.00 94.31 89 THR A CA 1
ATOM 767 C C . THR A 1 89 ? -9.654 -2.897 10.945 1.00 94.31 89 THR A C 1
ATOM 769 O O . THR A 1 89 ? -10.576 -2.741 10.154 1.00 94.31 89 THR A O 1
ATOM 772 N N . LYS A 1 90 ? -9.195 -4.106 11.299 1.00 92.62 90 LYS A N 1
ATOM 773 C CA . LYS A 1 90 ? -9.642 -5.374 10.707 1.00 92.62 90 LYS A CA 1
ATOM 774 C C . LYS A 1 90 ? -9.499 -5.405 9.182 1.00 92.62 90 LYS A C 1
ATOM 776 O O . LYS A 1 90 ? -10.168 -6.196 8.525 1.00 92.62 90 LYS A O 1
ATOM 781 N N . LYS A 1 91 ? -8.587 -4.598 8.625 1.00 90.00 91 LYS A N 1
ATOM 782 C CA . LYS A 1 91 ? -8.242 -4.595 7.199 1.00 90.00 91 LYS A CA 1
ATOM 783 C C . LYS A 1 91 ? -7.356 -5.790 6.860 1.00 90.00 91 LYS A C 1
ATOM 785 O O . LYS A 1 91 ? -6.164 -5.666 6.585 1.00 90.00 91 LYS A O 1
ATOM 790 N N . PHE A 1 92 ? -7.960 -6.964 6.934 1.00 86.38 92 PHE A N 1
ATOM 791 C CA . PHE A 1 92 ? -7.431 -8.214 6.420 1.00 86.38 92 PHE A CA 1
ATOM 792 C C . PHE A 1 92 ? -8.318 -8.653 5.269 1.00 86.38 92 PHE A C 1
ATOM 794 O O . PHE A 1 92 ? -9.508 -8.344 5.251 1.00 86.38 92 PHE A O 1
ATOM 801 N N . TYR A 1 93 ? -7.747 -9.391 4.324 1.00 78.31 93 TYR A N 1
ATOM 802 C CA . TYR A 1 93 ? -8.571 -10.039 3.319 1.00 78.31 93 TYR A CA 1
ATOM 803 C C . TYR A 1 93 ? -9.475 -11.075 4.018 1.00 78.31 93 TYR A C 1
ATOM 805 O O . TYR A 1 93 ? -8.942 -11.872 4.804 1.00 78.31 93 TYR A O 1
ATOM 813 N N . PRO A 1 94 ? -10.806 -11.047 3.815 1.00 78.19 94 PRO A N 1
ATOM 814 C CA . PRO A 1 94 ? -11.716 -11.984 4.466 1.00 78.19 94 PRO A CA 1
ATOM 815 C C . PRO A 1 94 ? -11.309 -13.432 4.188 1.00 78.19 94 PRO A C 1
ATOM 817 O O . PRO A 1 94 ? -10.972 -13.791 3.061 1.00 78.19 94 PRO A O 1
ATOM 820 N N . LEU A 1 95 ? -11.322 -14.276 5.223 1.00 76.50 95 LEU A N 1
ATOM 821 C CA . LEU A 1 95 ? -10.869 -15.666 5.109 1.00 76.50 95 LEU A CA 1
ATOM 822 C C . LEU A 1 95 ? -11.731 -16.475 4.129 1.00 76.50 95 LEU A C 1
ATOM 824 O O . LEU A 1 95 ? -11.205 -17.332 3.422 1.00 76.50 95 LEU A O 1
ATOM 828 N N . ASP A 1 96 ? -13.030 -16.192 4.084 1.00 72.25 96 ASP A N 1
ATOM 829 C CA . ASP A 1 96 ? -13.979 -16.887 3.210 1.00 72.25 96 ASP A CA 1
ATOM 830 C C . ASP A 1 96 ? -13.727 -16.560 1.734 1.00 72.25 96 ASP A C 1
ATOM 832 O O . ASP A 1 96 ? -13.771 -17.449 0.884 1.00 72.25 96 ASP A O 1
ATOM 836 N N . ASP A 1 97 ? -13.340 -15.318 1.447 1.00 69.00 97 ASP A N 1
ATOM 837 C CA . ASP A 1 97 ? -12.920 -14.899 0.110 1.00 69.00 97 ASP A CA 1
ATOM 838 C C . ASP A 1 97 ? -11.530 -15.458 -0.231 1.00 69.00 97 ASP A C 1
ATOM 840 O O . ASP A 1 97 ? -11.262 -15.822 -1.376 1.00 69.00 97 ASP A O 1
ATOM 844 N N . ALA A 1 98 ? -10.642 -15.582 0.767 1.00 68.81 98 ALA A N 1
ATOM 845 C CA . ALA A 1 98 ? -9.292 -16.128 0.601 1.00 68.81 98 ALA A CA 1
ATOM 846 C C . ALA A 1 98 ? -9.293 -17.621 0.247 1.00 68.81 98 ALA A C 1
ATOM 848 O O . ALA A 1 98 ? -8.384 -18.097 -0.434 1.00 68.81 98 ALA A O 1
ATOM 849 N N . LYS A 1 99 ? -10.284 -18.371 0.742 1.00 66.31 99 LYS A N 1
ATOM 850 C CA . LYS A 1 99 ? -10.379 -19.823 0.542 1.00 66.31 99 LYS A CA 1
ATOM 851 C C . LYS A 1 99 ? -10.961 -20.218 -0.819 1.00 66.31 99 LYS A C 1
ATOM 853 O O . LYS A 1 99 ? -10.745 -21.352 -1.240 1.00 66.31 99 LYS A O 1
ATOM 858 N N . GLY A 1 100 ? -11.616 -19.301 -1.535 1.00 55.25 100 GLY A N 1
ATOM 859 C CA . GLY A 1 100 ? -12.224 -19.577 -2.840 1.00 55.25 100 GLY A CA 1
ATOM 860 C C . GLY A 1 100 ? -13.286 -20.692 -2.816 1.00 55.25 100 GLY A C 1
ATOM 861 O O . GLY A 1 100 ? -13.554 -21.321 -1.796 1.00 55.25 100 GLY A O 1
ATOM 862 N N . GLU A 1 101 ? -13.901 -20.968 -3.970 1.00 49.00 101 GLU A N 1
ATOM 863 C CA . GLU A 1 101 ? -14.983 -21.963 -4.165 1.00 49.00 101 GLU A CA 1
ATOM 864 C C . GLU A 1 101 ? -14.628 -23.418 -3.783 1.00 49.00 101 GLU A C 1
ATOM 866 O O . GLU A 1 101 ? -15.508 -24.279 -3.737 1.00 49.00 101 GLU A O 1
ATOM 871 N N . LEU A 1 10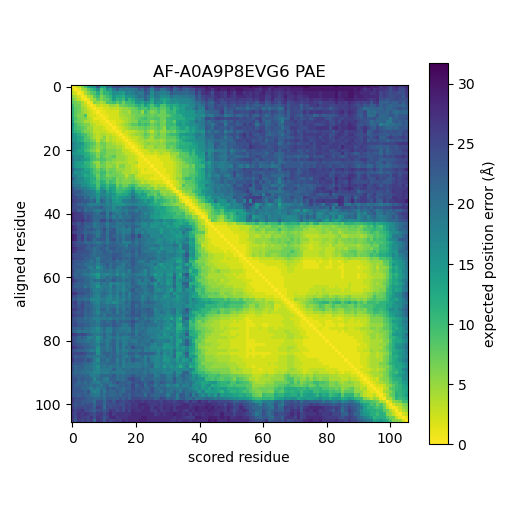2 ? -13.362 -23.694 -3.453 1.00 49.03 102 LEU A N 1
ATOM 872 C CA . LEU A 1 102 ? -12.874 -25.003 -3.014 1.00 49.03 102 LEU A CA 1
ATOM 873 C C . LEU A 1 102 ? -13.513 -25.476 -1.699 1.00 49.03 102 LEU A C 1
ATOM 875 O O . LEU A 1 102 ? -13.663 -26.677 -1.510 1.00 49.03 102 LEU A O 1
ATOM 879 N N . SER A 1 103 ? -13.931 -24.567 -0.810 1.00 46.66 103 SER A N 1
ATOM 880 C CA . SER A 1 103 ? -14.625 -24.931 0.437 1.00 46.66 103 SER A CA 1
ATOM 881 C C . SER A 1 103 ? -16.145 -25.056 0.305 1.00 46.66 103 SER A C 1
ATOM 883 O O . SER A 1 103 ? -16.779 -25.546 1.230 1.00 46.66 103 SER A O 1
ATOM 885 N N . ARG A 1 104 ? -16.745 -24.622 -0.813 1.00 45.56 104 ARG A N 1
ATOM 886 C CA . ARG A 1 104 ? -18.192 -24.774 -1.073 1.00 45.56 104 ARG A CA 1
ATOM 887 C C . ARG A 1 104 ? -18.542 -26.083 -1.795 1.00 45.56 104 ARG A C 1
ATOM 889 O O . ARG A 1 104 ? -19.713 -26.320 -2.072 1.00 45.56 104 ARG A O 1
ATOM 896 N N . SER A 1 105 ? -17.533 -26.899 -2.104 1.00 45.56 105 SER A N 1
ATOM 897 C CA . SER A 1 105 ? -17.644 -28.129 -2.904 1.00 45.56 105 SER A CA 1
ATOM 898 C C . SER A 1 105 ? -17.244 -29.404 -2.136 1.00 45.56 105 SER A C 1
ATOM 900 O O . SER A 1 105 ? -17.105 -30.459 -2.750 1.00 45.56 105 SER A O 1
ATOM 902 N N . LEU A 1 106 ? -17.036 -29.301 -0.818 1.00 41.53 106 LEU A N 1
ATOM 903 C CA . LEU A 1 106 ? -16.820 -30.405 0.130 1.00 41.53 106 LEU A CA 1
ATOM 904 C C . LEU A 1 106 ? -17.893 -30.337 1.218 1.00 41.53 106 LEU A C 1
ATOM 906 O O . LEU A 1 106 ? -18.266 -31.416 1.722 1.00 41.53 106 LEU A O 1
#

Mean predicted aligned error: 14.5 Å

Organism: Aureobasidium melanogenum (NCBI:txid46634)

Foldseek 3Di:
DDDDDPDPCVVPVVDPDDPPDDPVVVVVVVLVVVVLQPDPDDPDPVVVVVVVVQWQWQVLLSVVCVVDVPRDTDTDRDPVVSVVVCVVVVSDDDVVVVVPCPVVVD

Solvent-accessible surface area (backbone atoms only — not comparable to full-atom values): 6928 Å² total; per-residue (Å²): 136,84,83,82,69,94,44,84,58,70,80,38,79,89,56,88,75,63,89,88,54,56,70,70,58,55,50,57,58,58,56,68,61,46,73,83,68,83,53,82,87,65,99,44,72,67,60,49,50,57,52,54,76,67,57,31,62,54,67,54,50,48,53,48,30,74,75,34,92,87,45,77,62,65,77,34,92,41,68,65,58,43,49,55,48,33,66,72,70,59,58,60,82,55,65,73,72,71,57,46,73,70,71,80,75,114

pLDDT: mean 75.82, std 14.95, range [41.53, 97.25]

Secondary structure (DSSP, 8-state):
-----SSGGGG-TT----TTS-HHHHHHHHHGGGGGGT----SSHHHHHHHHHH-EE-HHHHHHHHH-TT-PPPEESSHHHHHHHHHHHT-S--HHHHHGGGGS--

Radius of gyration: 17.39 Å; Cα contacts (8 Å, |Δi|>4): 50; chains: 1; bounding box: 45×40×42 Å